Protein AF-A0A9J7Z7Z4-F1 (afdb_monomer)

pLDDT: mean 90.34, std 14.83, range [44.88, 98.56]

Mean predicted aligned error: 6.77 Å

Structure (mmCIF, N/CA/C/O backbone):
data_AF-A0A9J7Z7Z4-F1
#
_entry.id   AF-A0A9J7Z7Z4-F1
#
loop_
_atom_site.group_PDB
_atom_site.id
_atom_site.type_symbol
_atom_site.label_atom_id
_atom_site.label_alt_id
_atom_site.label_comp_id
_atom_site.label_asym_id
_atom_site.label_entity_id
_atom_site.label_seq_id
_atom_site.pdbx_PDB_ins_code
_atom_site.Cartn_x
_atom_site.Cartn_y
_atom_site.Cartn_z
_atom_site.occupancy
_atom_site.B_iso_or_equiv
_atom_site.auth_seq_id
_atom_site.auth_comp_id
_atom_site.auth_asym_id
_atom_site.auth_atom_id
_atom_site.pdbx_PDB_model_num
ATOM 1 N N . MET A 1 1 ? -39.774 12.316 5.025 1.00 44.88 1 MET A N 1
ATOM 2 C CA . MET A 1 1 ? -39.090 11.457 6.022 1.00 44.88 1 MET A CA 1
ATOM 3 C C . MET A 1 1 ? -37.793 10.862 5.444 1.00 44.88 1 MET A C 1
ATOM 5 O O . MET A 1 1 ? -37.687 9.654 5.334 1.00 44.88 1 MET A O 1
ATOM 9 N N . GLY A 1 2 ? -36.810 11.683 5.037 1.00 57.16 2 GLY A N 1
ATOM 10 C CA . GLY A 1 2 ? -35.648 11.193 4.261 1.00 57.16 2 GLY A CA 1
ATOM 11 C C . GLY A 1 2 ? -34.256 11.605 4.755 1.00 57.16 2 GLY A C 1
ATOM 12 O O . GLY A 1 2 ? -33.280 11.285 4.098 1.00 57.16 2 GLY A O 1
ATOM 13 N N . LYS A 1 3 ? -34.137 12.321 5.884 1.00 55.62 3 LYS A N 1
ATOM 14 C CA . LYS A 1 3 ? -32.860 12.921 6.334 1.00 55.62 3 LYS A CA 1
ATOM 15 C C . LYS A 1 3 ? -32.250 12.257 7.577 1.00 55.62 3 LYS A C 1
ATOM 17 O O . LYS A 1 3 ? -31.099 12.500 7.912 1.00 55.62 3 LYS A O 1
ATOM 22 N N . THR A 1 4 ? -33.009 11.404 8.261 1.00 53.34 4 THR A N 1
ATOM 23 C CA . THR A 1 4 ? -32.578 10.728 9.495 1.00 53.34 4 THR A CA 1
ATOM 24 C C . THR A 1 4 ? -31.763 9.460 9.236 1.00 53.34 4 THR A C 1
ATOM 26 O O . THR A 1 4 ? -30.928 9.115 10.062 1.00 53.34 4 THR A O 1
ATOM 29 N N . ALA A 1 5 ? -31.934 8.796 8.086 1.00 55.69 5 ALA A N 1
ATOM 30 C CA . ALA A 1 5 ? -31.147 7.611 7.723 1.00 55.69 5 ALA A CA 1
ATOM 31 C C . ALA A 1 5 ? -29.674 7.951 7.405 1.00 55.69 5 ALA A C 1
ATOM 33 O O . ALA A 1 5 ? -28.770 7.215 7.794 1.00 55.69 5 ALA A O 1
ATOM 34 N N . ASP A 1 6 ? -29.430 9.105 6.782 1.00 59.66 6 ASP A N 1
ATOM 35 C CA . ASP A 1 6 ? -28.106 9.567 6.338 1.00 59.66 6 ASP A CA 1
ATOM 36 C C . ASP A 1 6 ? -27.157 9.877 7.515 1.00 59.66 6 ASP A C 1
ATOM 38 O O . ASP A 1 6 ? -26.023 9.401 7.581 1.00 59.66 6 ASP A O 1
ATOM 42 N N . LEU A 1 7 ? -27.669 10.555 8.548 1.00 60.00 7 LEU A N 1
ATOM 43 C CA . LEU A 1 7 ? -26.897 10.864 9.757 1.00 60.00 7 LEU A CA 1
ATOM 44 C C . LEU A 1 7 ? -26.461 9.601 10.515 1.00 60.00 7 LEU A C 1
ATOM 46 O O . LEU A 1 7 ? -25.355 9.563 11.050 1.00 60.00 7 LEU A O 1
ATOM 50 N N . THR A 1 8 ? -27.282 8.545 10.521 1.00 70.88 8 THR A N 1
ATOM 51 C CA . THR A 1 8 ? -26.939 7.288 11.209 1.00 70.88 8 THR A CA 1
ATOM 52 C C . THR A 1 8 ? -25.860 6.481 10.489 1.00 70.88 8 THR A C 1
ATOM 54 O O . THR A 1 8 ? -25.075 5.794 11.143 1.00 70.88 8 THR A O 1
ATOM 57 N N . ALA A 1 9 ? -25.781 6.579 9.157 1.00 76.38 9 ALA A N 1
ATOM 58 C CA . ALA A 1 9 ? -24.729 5.938 8.376 1.00 76.38 9 ALA A CA 1
ATOM 59 C C . ALA A 1 9 ? -23.382 6.627 8.623 1.00 76.38 9 ALA A C 1
ATOM 61 O O . ALA A 1 9 ? -22.398 5.956 8.930 1.00 76.38 9 ALA A O 1
ATOM 62 N N . VAL A 1 10 ? -23.353 7.963 8.605 1.00 81.81 10 VAL A N 1
ATOM 63 C CA . VAL A 1 10 ? -22.146 8.749 8.909 1.00 81.81 10 VAL A CA 1
ATOM 64 C C . VAL A 1 10 ? -21.680 8.529 10.353 1.00 81.81 10 VAL A C 1
ATOM 66 O O . VAL A 1 10 ? -20.489 8.316 10.586 1.00 81.81 10 VAL A O 1
ATOM 69 N N . GLN A 1 11 ? -22.609 8.507 11.317 1.00 87.94 11 GLN A N 1
ATOM 70 C CA . GLN A 1 11 ? -22.310 8.259 12.735 1.00 87.94 11 GLN A CA 1
ATOM 71 C C . GLN A 1 11 ? -21.696 6.877 12.995 1.00 87.94 11 GLN A C 1
ATOM 73 O O . GLN A 1 11 ? -20.941 6.727 13.950 1.00 87.94 11 GLN A O 1
ATOM 78 N N . LYS A 1 12 ? -21.986 5.878 12.155 1.00 87.06 12 LYS A N 1
ATOM 79 C CA . LYS A 1 12 ? -21.386 4.537 12.247 1.00 87.06 12 LYS A CA 1
ATOM 80 C C . LYS A 1 12 ? -20.108 4.409 11.422 1.00 87.06 12 LYS A C 1
ATOM 82 O O . LYS A 1 12 ? -19.170 3.741 11.845 1.00 87.06 12 LYS A O 1
ATOM 87 N N . LEU A 1 13 ? -20.057 5.054 10.260 1.00 93.69 13 LEU A N 1
ATOM 88 C CA . LEU A 1 13 ? -18.941 4.941 9.328 1.00 93.69 13 LEU A CA 1
ATOM 89 C C . LEU A 1 13 ? -17.698 5.675 9.833 1.00 93.69 13 LEU A C 1
ATOM 91 O O . LEU A 1 13 ? -16.601 5.132 9.754 1.00 93.69 13 LEU A O 1
ATOM 95 N N . LYS A 1 14 ? -17.859 6.880 10.390 1.00 93.25 14 LYS A N 1
ATOM 96 C CA . LYS A 1 14 ? -16.733 7.670 10.902 1.00 93.25 14 LYS A CA 1
ATOM 97 C C . LYS A 1 14 ? -15.902 6.924 11.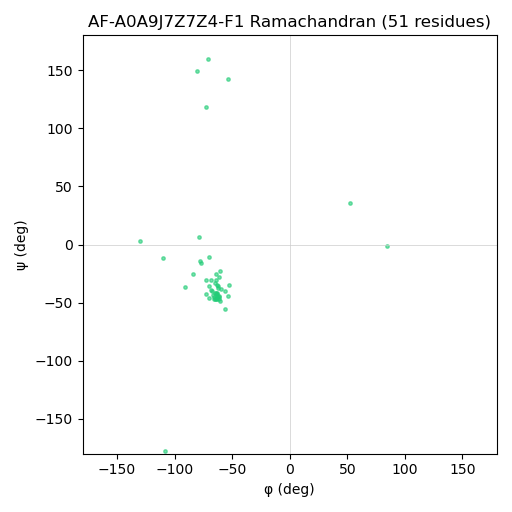962 1.00 93.25 14 LYS A C 1
ATOM 99 O O . LYS A 1 14 ? -14.708 6.752 11.720 1.00 93.25 14 LYS A O 1
ATOM 104 N N . PRO A 1 15 ? -16.478 6.423 13.074 1.00 95.25 15 PRO A N 1
ATOM 105 C CA . PRO A 1 15 ? -15.693 5.687 14.064 1.00 95.25 15 PRO A CA 1
ATOM 106 C C . PRO A 1 15 ? -15.114 4.385 13.498 1.00 95.25 15 PRO A C 1
ATOM 108 O O . PRO A 1 15 ? -14.027 3.982 13.897 1.00 95.25 15 PRO A O 1
ATOM 111 N N . ALA A 1 16 ? -15.786 3.740 12.536 1.00 95.56 16 ALA A N 1
ATOM 112 C CA . ALA A 1 16 ? -15.250 2.555 11.869 1.00 95.56 16 ALA A CA 1
ATOM 113 C C . ALA A 1 16 ? -14.019 2.874 11.001 1.00 95.56 16 ALA A C 1
ATOM 115 O O . ALA A 1 16 ? -13.057 2.105 11.008 1.00 95.56 16 ALA A O 1
ATOM 116 N N . ILE A 1 17 ? -14.015 4.008 10.289 1.00 96.75 17 ILE A N 1
ATOM 117 C CA . ILE A 1 17 ? -12.851 4.488 9.526 1.00 96.75 17 ILE A CA 1
ATOM 118 C C . ILE A 1 17 ? -11.708 4.841 10.477 1.00 96.75 17 ILE A C 1
ATOM 120 O O . ILE A 1 17 ? -10.581 4.418 10.241 1.00 96.75 17 ILE A O 1
ATOM 124 N N . GLU A 1 18 ? -11.987 5.573 11.558 1.00 97.50 18 GLU A N 1
ATOM 125 C CA . GLU A 1 18 ? -10.976 5.956 12.552 1.00 97.50 18 GLU A CA 1
ATOM 126 C C . GLU A 1 18 ? -10.353 4.724 13.218 1.00 97.50 18 GLU A C 1
ATOM 128 O O . GLU A 1 18 ? -9.130 4.616 13.286 1.00 97.50 18 GLU A O 1
ATOM 133 N N . ALA A 1 19 ? -11.173 3.749 13.622 1.00 97.62 19 ALA A N 1
ATOM 134 C CA . ALA A 1 19 ? -10.697 2.483 14.172 1.00 97.62 19 ALA A CA 1
ATOM 135 C C . ALA A 1 19 ? -9.883 1.677 13.146 1.00 97.62 19 ALA A C 1
ATOM 137 O O . ALA A 1 19 ? -8.830 1.134 13.481 1.00 97.62 19 ALA A O 1
ATOM 138 N N . SER A 1 20 ? -10.329 1.635 11.886 1.00 97.75 20 SER A N 1
ATOM 139 C CA . SER A 1 20 ? -9.599 0.957 10.808 1.00 97.75 20 SER A CA 1
ATOM 140 C C . SER A 1 20 ? -8.243 1.613 10.562 1.00 97.75 20 SER A C 1
ATOM 142 O O . SER A 1 20 ? -7.239 0.912 10.480 1.00 97.75 20 SER A O 1
ATOM 144 N N . LEU A 1 21 ? -8.189 2.946 10.513 1.00 97.56 21 LEU A N 1
ATOM 145 C CA . LEU A 1 21 ? -6.948 3.699 10.349 1.00 97.56 21 LEU A CA 1
ATOM 146 C C . LEU A 1 21 ? -6.001 3.475 11.534 1.00 97.56 21 LEU A C 1
ATOM 148 O O . LEU A 1 21 ? -4.823 3.205 11.322 1.00 97.56 21 LEU A O 1
ATOM 152 N N . ALA A 1 22 ? -6.518 3.519 12.765 1.00 97.69 22 ALA A N 1
ATOM 153 C CA . ALA A 1 22 ? -5.741 3.264 13.978 1.00 97.69 22 ALA A CA 1
ATOM 154 C C . ALA A 1 22 ? -5.198 1.824 14.057 1.00 97.69 22 ALA A C 1
ATOM 1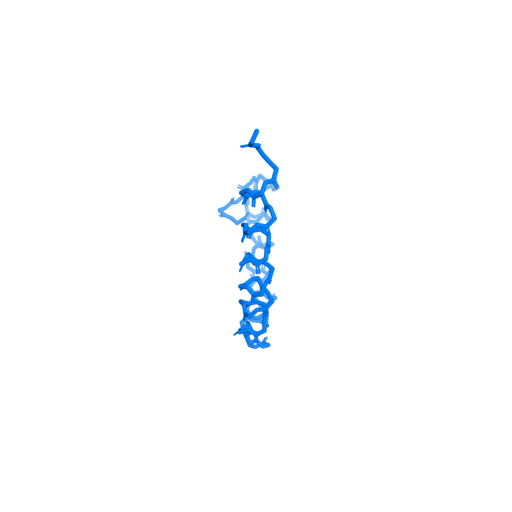56 O O . ALA A 1 22 ? -4.179 1.588 14.702 1.00 97.69 22 ALA A O 1
ATOM 157 N N . SER A 1 23 ? -5.856 0.863 13.397 1.00 98.12 23 SER A N 1
ATOM 158 C CA . SER A 1 23 ? -5.405 -0.534 13.342 1.00 98.12 23 SER A CA 1
ATOM 159 C C . SER A 1 23 ? -4.238 -0.776 12.376 1.00 98.12 23 SER A C 1
ATOM 161 O O . SER A 1 23 ? -3.579 -1.815 12.461 1.00 98.12 23 SER A O 1
ATOM 163 N N . ILE A 1 24 ? -3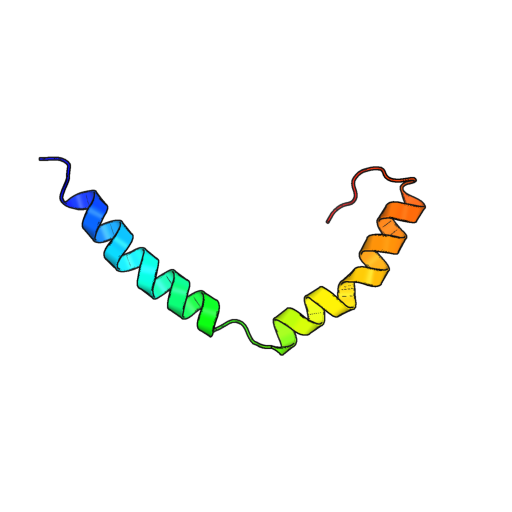.963 0.165 11.464 1.00 98.06 24 ILE A N 1
ATOM 164 C CA . ILE A 1 24 ? -2.865 0.037 10.504 1.00 98.06 24 ILE A CA 1
ATOM 165 C C . ILE A 1 24 ? -1.542 0.230 11.239 1.00 98.06 24 ILE A C 1
ATOM 167 O O . ILE A 1 24 ? -1.253 1.295 11.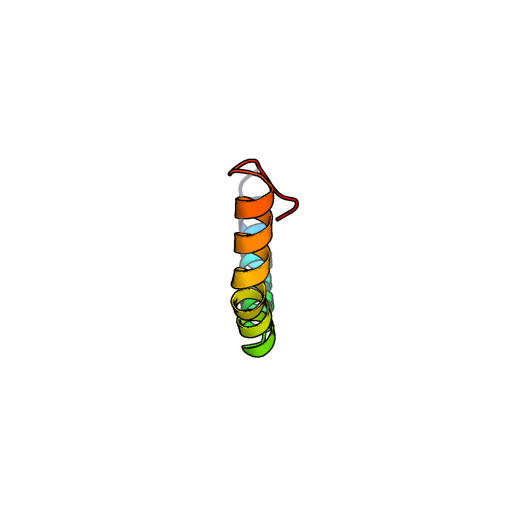785 1.00 98.06 24 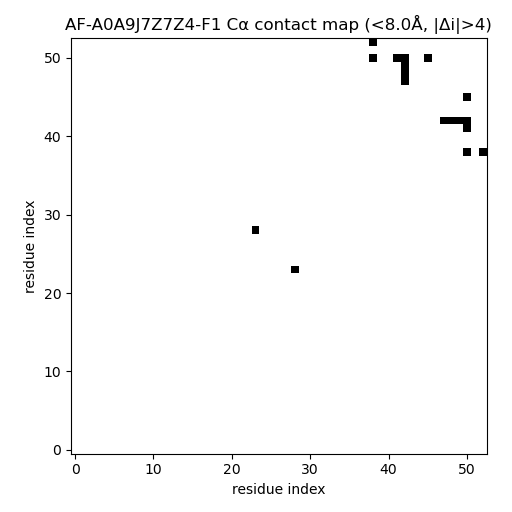ILE A O 1
ATOM 171 N N . THR A 1 25 ? -0.699 -0.800 11.227 1.00 98.12 25 THR A N 1
ATOM 172 C CA . THR A 1 25 ? 0.588 -0.742 11.921 1.00 98.12 25 THR A CA 1
ATOM 173 C C . THR A 1 25 ? 1.637 0.005 11.093 1.00 98.12 25 THR A C 1
ATOM 175 O O . THR A 1 25 ? 1.647 -0.104 9.859 1.00 98.12 25 THR A O 1
ATOM 178 N N . PRO A 1 26 ? 2.609 0.688 11.729 1.00 98.19 26 PRO A N 1
ATOM 179 C CA . PRO A 1 26 ? 3.730 1.297 11.011 1.00 98.19 26 PRO A CA 1
ATOM 180 C C . PRO A 1 26 ? 4.457 0.308 10.087 1.00 98.19 26 PRO A C 1
ATOM 182 O O . PRO A 1 26 ? 4.874 0.659 8.987 1.00 98.19 26 PRO A O 1
ATOM 185 N N . GLN A 1 27 ? 4.550 -0.966 10.479 1.00 98.25 27 GLN A N 1
ATOM 186 C CA . GLN A 1 27 ? 5.177 -2.023 9.686 1.00 98.25 27 GLN A CA 1
ATOM 187 C C . GLN A 1 27 ? 4.383 -2.371 8.416 1.00 98.25 27 GLN A C 1
ATOM 189 O O . GLN A 1 27 ? 4.981 -2.784 7.421 1.00 98.25 27 GLN A O 1
ATOM 194 N N . GLN A 1 28 ? 3.050 -2.241 8.408 1.00 98.19 28 GLN A N 1
ATOM 195 C CA . GLN A 1 28 ? 2.259 -2.364 7.174 1.00 98.19 28 GLN A CA 1
ATOM 196 C C . GLN A 1 28 ? 2.596 -1.224 6.206 1.00 98.19 28 GLN A C 1
ATOM 198 O O . GLN A 1 28 ? 2.878 -1.493 5.037 1.00 98.19 28 GLN A O 1
ATOM 203 N N . CYS A 1 29 ? 2.677 0.014 6.700 1.00 98.31 29 CYS A N 1
ATOM 204 C CA . CYS A 1 29 ? 3.085 1.170 5.898 1.00 98.31 29 CYS A CA 1
ATOM 205 C C . CYS A 1 29 ? 4.517 1.019 5.360 1.00 98.31 29 CYS A C 1
ATOM 207 O O . CYS A 1 29 ? 4.749 1.176 4.161 1.00 98.31 29 CYS A O 1
ATOM 209 N N . HIS A 1 30 ? 5.472 0.630 6.209 1.00 98.44 30 HIS A N 1
ATOM 210 C CA . HIS A 1 30 ? 6.860 0.412 5.794 1.00 98.44 30 HIS A CA 1
ATOM 211 C C . HIS A 1 30 ? 6.982 -0.667 4.714 1.00 98.44 30 HIS A C 1
ATOM 213 O O . HIS A 1 30 ? 7.753 -0.495 3.774 1.00 98.44 30 HIS A O 1
ATOM 219 N N . ARG A 1 31 ? 6.191 -1.748 4.784 1.00 98.12 31 ARG A N 1
ATOM 220 C CA . ARG A 1 31 ? 6.160 -2.778 3.731 1.00 98.12 31 ARG A CA 1
ATOM 221 C C . ARG A 1 31 ? 5.680 -2.232 2.386 1.00 98.12 31 ARG A C 1
ATOM 223 O O . ARG A 1 31 ? 6.211 -2.634 1.352 1.00 98.12 31 ARG A O 1
ATOM 230 N N . LEU A 1 32 ? 4.712 -1.312 2.379 1.00 97.75 32 LEU A N 1
ATOM 231 C CA . LEU A 1 32 ? 4.261 -0.660 1.146 1.00 97.75 32 LEU A CA 1
ATOM 232 C C . LEU A 1 32 ? 5.381 0.185 0.530 1.00 97.75 32 LEU A C 1
ATOM 234 O O . LEU A 1 32 ? 5.660 0.031 -0.660 1.00 97.75 32 LEU A O 1
ATOM 238 N N . ILE A 1 33 ? 6.069 0.993 1.342 1.00 98.25 33 ILE A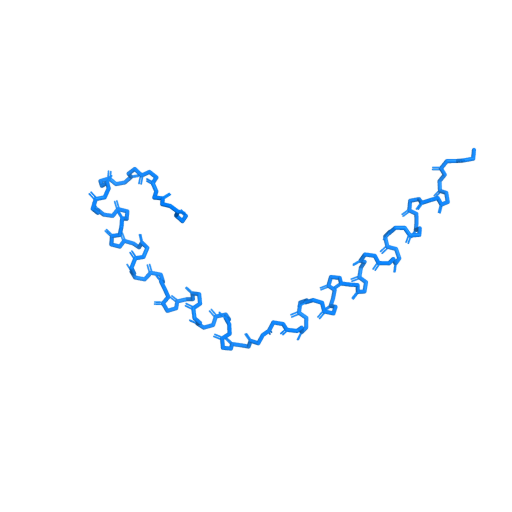 N 1
ATOM 239 C CA . ILE A 1 33 ? 7.198 1.827 0.897 1.00 98.25 33 ILE A CA 1
ATOM 240 C C . ILE A 1 33 ? 8.348 0.953 0.387 1.00 98.25 33 ILE A C 1
ATOM 242 O O . ILE A 1 33 ? 8.842 1.166 -0.718 1.00 98.25 33 ILE A O 1
ATOM 246 N N . ALA A 1 34 ? 8.716 -0.089 1.132 1.00 98.25 34 ALA A N 1
ATOM 247 C CA . ALA A 1 34 ? 9.756 -1.036 0.735 1.00 98.25 34 ALA A CA 1
ATOM 248 C C . ALA A 1 34 ? 9.429 -1.763 -0.585 1.00 98.25 34 ALA A C 1
ATOM 250 O O . ALA A 1 34 ? 10.334 -2.221 -1.275 1.00 98.25 34 ALA A O 1
ATOM 251 N N . SER A 1 35 ? 8.149 -1.848 -0.973 1.00 97.81 35 SER A N 1
ATOM 252 C CA . SER A 1 35 ? 7.737 -2.438 -2.253 1.00 97.81 35 SER A CA 1
ATOM 253 C C . SER A 1 35 ? 7.934 -1.517 -3.466 1.00 97.81 35 SER A C 1
ATOM 255 O O . SER A 1 35 ? 7.862 -2.004 -4.597 1.00 97.81 35 SER A O 1
ATOM 257 N N . MET A 1 36 ? 8.164 -0.214 -3.258 1.00 98.31 36 MET A N 1
ATOM 258 C CA . MET A 1 36 ? 8.206 0.792 -4.327 1.00 98.31 36 MET A CA 1
ATOM 259 C C . MET A 1 36 ? 9.299 0.563 -5.379 1.00 98.31 36 MET A C 1
ATOM 261 O O . MET A 1 36 ? 8.954 0.647 -6.559 1.00 98.31 36 MET A O 1
ATOM 265 N N . PRO A 1 37 ? 10.558 0.215 -5.032 1.00 98.44 37 PRO A N 1
ATOM 266 C CA . PRO A 1 37 ? 11.595 -0.040 -6.037 1.00 98.44 37 PRO A CA 1
ATOM 267 C C . PRO A 1 37 ? 11.170 -1.083 -7.077 1.00 98.44 37 PRO A C 1
ATOM 269 O O . PRO A 1 37 ? 11.238 -0.835 -8.276 1.00 98.44 37 PRO A O 1
ATOM 272 N N . ARG A 1 38 ? 10.569 -2.191 -6.630 1.00 98.00 38 ARG A N 1
ATOM 273 C CA . ARG A 1 38 ? 10.056 -3.238 -7.524 1.00 98.00 38 ARG A CA 1
ATOM 274 C C . ARG A 1 38 ? 8.904 -2.758 -8.419 1.00 98.00 38 ARG A C 1
ATOM 276 O O . ARG A 1 38 ? 8.753 -3.234 -9.541 1.00 98.00 38 ARG A O 1
ATOM 283 N N . ARG A 1 39 ? 8.051 -1.839 -7.943 1.00 98.31 39 ARG A N 1
ATOM 284 C CA . ARG A 1 39 ? 6.988 -1.238 -8.777 1.00 98.31 39 ARG A CA 1
ATOM 285 C C . ARG A 1 39 ? 7.591 -0.349 -9.864 1.00 98.31 39 ARG A C 1
ATOM 287 O O . ARG A 1 39 ? 7.133 -0.395 -10.999 1.00 98.31 39 ARG A O 1
ATOM 294 N N . ILE A 1 40 ? 8.639 0.401 -9.531 1.00 98.31 40 ILE A N 1
ATOM 295 C CA . ILE A 1 40 ? 9.374 1.237 -10.485 1.00 98.31 40 ILE A CA 1
ATOM 296 C C . ILE A 1 40 ? 10.052 0.364 -11.549 1.00 98.31 40 ILE A C 1
ATOM 298 O O . ILE A 1 40 ? 9.888 0.624 -12.737 1.00 98.31 40 ILE A O 1
ATOM 302 N N . GLU A 1 41 ? 10.730 -0.715 -11.153 1.00 98.50 41 GLU A N 1
ATOM 303 C CA . GLU A 1 41 ? 11.321 -1.686 -12.089 1.00 98.50 41 GLU A CA 1
ATOM 304 C C . GLU A 1 41 ? 10.284 -2.274 -13.055 1.00 98.50 41 GLU A C 1
ATOM 306 O O . GLU A 1 41 ? 10.556 -2.428 -14.249 1.00 98.50 41 GLU A O 1
ATOM 311 N N . ALA A 1 42 ? 9.074 -2.564 -12.562 1.00 98.38 42 ALA A N 1
ATOM 312 C CA . ALA A 1 42 ? 7.981 -3.044 -13.400 1.00 98.38 42 ALA A CA 1
ATOM 313 C C . ALA A 1 42 ? 7.548 -1.994 -14.436 1.00 98.38 42 ALA A C 1
ATOM 315 O O . ALA A 1 42 ? 7.354 -2.343 -15.598 1.00 98.38 42 ALA A O 1
ATOM 316 N N . VAL A 1 43 ? 7.452 -0.717 -14.051 1.00 98.50 43 VAL A N 1
ATOM 317 C CA . VAL A 1 43 ? 7.128 0.389 -14.973 1.00 98.50 43 VAL A CA 1
ATOM 318 C C . VAL A 1 43 ? 8.232 0.581 -16.017 1.00 98.50 43 VAL A C 1
ATOM 320 O O . VAL A 1 43 ? 7.930 0.749 -17.199 1.00 98.50 43 VAL A O 1
ATOM 323 N N . ILE A 1 44 ? 9.505 0.507 -15.613 1.00 98.56 44 ILE A N 1
ATOM 324 C CA . ILE A 1 44 ? 10.653 0.593 -16.531 1.00 98.56 44 ILE A CA 1
ATOM 325 C C . ILE A 1 44 ? 10.596 -0.546 -17.553 1.00 98.56 44 ILE A C 1
ATOM 327 O O . ILE A 1 44 ? 10.685 -0.307 -18.757 1.00 98.56 44 ILE A O 1
ATOM 331 N N . SER A 1 45 ? 10.383 -1.777 -17.084 1.00 98.00 45 SER A N 1
ATOM 332 C CA . SER A 1 45 ? 10.267 -2.964 -17.941 1.00 98.00 45 SER A CA 1
ATOM 333 C C . SER A 1 45 ? 9.074 -2.862 -18.894 1.00 98.00 45 SER A C 1
ATOM 335 O O . SER A 1 45 ? 9.156 -3.265 -20.053 1.00 98.00 45 SER A O 1
ATOM 337 N N . ALA A 1 46 ? 7.983 -2.261 -18.422 1.00 98.31 46 ALA A N 1
ATOM 338 C CA . ALA A 1 46 ? 6.804 -1.959 -19.215 1.00 98.31 46 ALA A CA 1
ATOM 339 C C . ALA A 1 46 ? 6.972 -0.715 -20.102 1.00 98.31 46 ALA A C 1
ATOM 341 O O . ALA A 1 46 ? 5.995 -0.291 -20.699 1.00 98.31 46 ALA A O 1
ATOM 342 N N . LYS A 1 47 ? 8.157 -0.096 -20.206 1.00 98.06 47 LYS A N 1
ATOM 343 C CA . LYS A 1 47 ? 8.388 1.125 -21.007 1.00 98.06 47 LYS A CA 1
ATOM 344 C C . LYS A 1 47 ? 7.400 2.259 -20.685 1.00 98.06 47 LYS A C 1
ATOM 346 O O . LYS A 1 47 ? 6.986 2.999 -21.573 1.00 98.06 47 LYS A O 1
ATOM 351 N N . GLY A 1 48 ? 7.009 2.379 -19.418 1.00 97.31 48 GLY A N 1
ATOM 352 C CA . GLY A 1 48 ? 6.050 3.382 -18.954 1.00 97.31 48 GLY A CA 1
ATOM 353 C C . GLY A 1 48 ? 4.573 2.996 -19.100 1.00 97.31 48 GLY A C 1
ATOM 354 O O . GLY A 1 48 ? 3.718 3.774 -18.686 1.00 97.31 48 GLY A O 1
ATOM 355 N N . PHE A 1 49 ? 4.246 1.819 -19.645 1.00 98.12 49 PHE A N 1
ATOM 356 C CA . PHE A 1 49 ? 2.865 1.330 -19.685 1.00 98.12 49 PHE A CA 1
ATOM 357 C C . PHE A 1 49 ? 2.356 0.908 -18.290 1.00 98.12 49 PHE A C 1
ATOM 359 O O . PHE A 1 49 ? 3.162 0.629 -17.394 1.00 98.12 49 PHE A O 1
ATOM 366 N N . PRO A 1 50 ? 1.021 0.844 -18.088 1.00 98.25 50 PRO A N 1
ATOM 367 C CA . PRO A 1 50 ? 0.430 0.416 -16.824 1.00 98.25 50 PRO A CA 1
ATOM 368 C C . PRO A 1 50 ? 0.944 -0.945 -16.353 1.00 98.25 50 PRO A C 1
ATOM 370 O O . PRO A 1 50 ? 1.132 -1.873 -17.142 1.00 98.25 50 PRO A O 1
ATOM 373 N N . THR A 1 51 ? 1.122 -1.070 -15.040 1.00 97.56 51 THR A N 1
ATOM 374 C CA . THR A 1 51 ? 1.477 -2.335 -14.388 1.00 97.56 51 THR A CA 1
ATOM 375 C C . THR A 1 51 ? 0.281 -2.871 -13.601 1.00 97.56 51 THR A C 1
ATOM 377 O O . THR A 1 51 ? -0.791 -2.277 -13.597 1.00 97.56 51 THR A O 1
ATOM 380 N N . LYS A 1 52 ? 0.449 -4.000 -12.906 1.00 95.88 52 LYS A N 1
ATOM 381 C CA . LYS A 1 52 ? -0.600 -4.553 -12.033 1.00 95.88 52 LYS A CA 1
ATOM 382 C C . LYS A 1 52 ? -0.864 -3.741 -10.752 1.00 95.88 52 LYS A C 1
ATOM 384 O O . LYS A 1 52 ? -1.770 -4.102 -10.005 1.00 95.88 52 LYS A O 1
ATOM 389 N N . TYR A 1 53 ? -0.001 -2.769 -10.448 1.00 92.44 53 TYR A N 1
ATOM 390 C CA . TYR A 1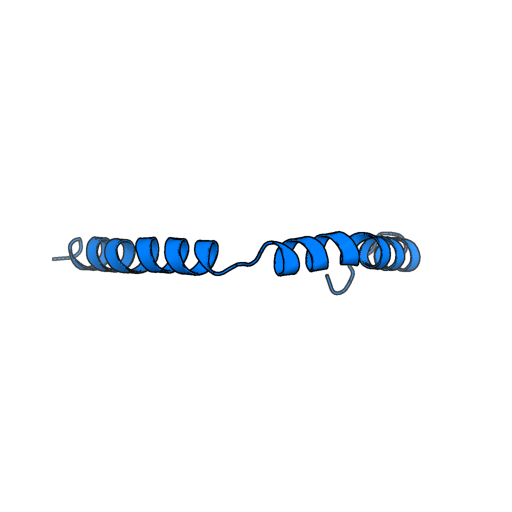 53 ? -0.073 -1.891 -9.277 1.00 92.44 53 TYR A CA 1
ATOM 391 C C . TYR A 1 53 ? -0.493 -0.485 -9.663 1.00 92.44 53 TYR A C 1
ATOM 393 O O . TYR A 1 53 ? -0.134 -0.075 -10.790 1.00 92.44 53 TYR A O 1
#

Solvent-accessible surface area (backbone atoms only — not comparable to full-atom values): 3266 Å² total; per-residue (Å²): 145,80,69,71,66,58,54,55,51,52,66,53,46,51,59,53,52,52,52,54,57,70,67,59,49,71,68,59,56,50,51,55,60,70,46,45,66,63,53,51,52,48,27,59,76,46,74,71,42,89,60,101,115

Organism: NCBI:txid630221

Foldseek 3Di:
DPDVVVVVVCVVVVVVVVVVVVPDDVVNVVVVVVCVVVVVVQCVVVVNDDDPD

Secondary structure (DSSP, 8-state):
--SHHHHHHHHHHHHHHHHHHHH--HHHHHHHHHTHHHHHHHHHHTTT-----

Radius of gyration: 19.21 Å; Cα contacts (8 Å, |Δi|>4): 9; chains: 1; bounding box: 51×18×35 Å

Sequence (53 aa):
MGKTADLTAVQKLKPA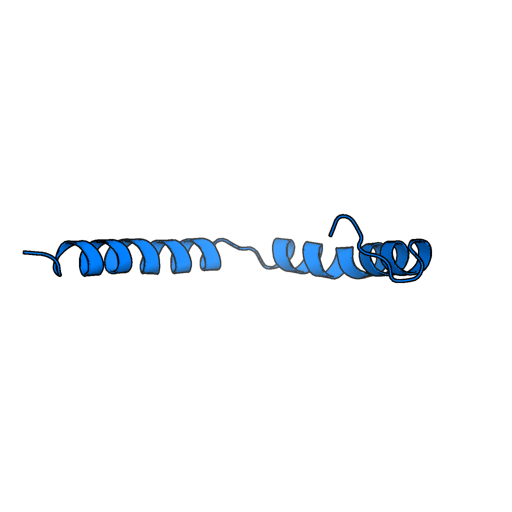IEASLASITPQQCHRLIASMPRRIEAVIS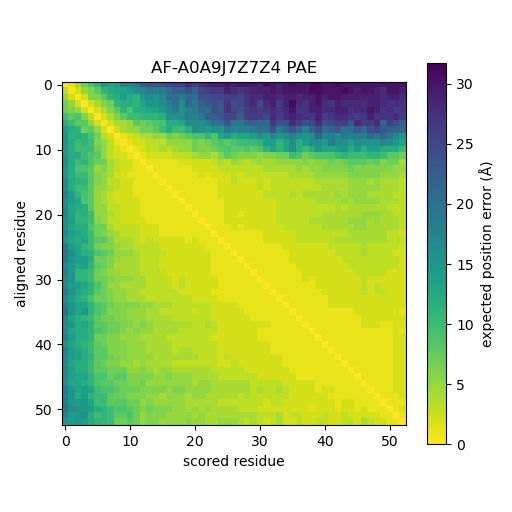AKGFPTKY

InterPro domains:
  IPR036397 Ribonuclease H superfamily [G3DSA:3.30.420.10] (3-53)